Protein AF-A0A2K9P064-F1 (afdb_monomer)

pLDDT: mean 86.81, std 8.66, range [52.62, 95.81]

Sequence (66 aa):
MELKQVKQAIMQQSIVRYKNKNYVFYASRCFKNIHADRIEYDGELYDENANCVIHVQLSDVELIGK

Organism: NCBI:txid1981510

Mean predicted aligned error: 4.68 Å

Foldseek 3Di:
DDPVVLVVQQVVQFWKDAPNDIWGFNHKDWDDDPPDPDIFIWTWTADPVVRDTDTGGPVRMGTDDD

Structure (mmCIF, N/CA/C/O backbone):
data_AF-A0A2K9P064-F1
#
_entry.id   AF-A0A2K9P064-F1
#
loop_
_atom_site.group_PDB
_atom_site.id
_atom_site.type_symbol
_atom_site.label_atom_id
_atom_site.label_alt_id
_atom_site.label_comp_id
_atom_site.label_asym_id
_atom_site.label_entity_id
_atom_site.label_seq_id
_atom_site.pdbx_PDB_ins_code
_atom_site.Cartn_x
_atom_site.Cartn_y
_atom_site.Cartn_z
_atom_site.occupancy
_atom_site.B_iso_or_equiv
_atom_site.auth_seq_id
_atom_site.auth_comp_id
_atom_site.auth_asym_id
_atom_site.auth_atom_id
_atom_site.pdbx_PDB_model_num
ATOM 1 N N . MET A 1 1 ? 1.112 6.327 -5.727 1.00 79.31 1 MET A N 1
ATOM 2 C CA . MET A 1 1 ? 1.891 6.986 -4.653 1.00 79.31 1 MET A CA 1
ATOM 3 C C . MET A 1 1 ? 3.348 7.186 -5.068 1.00 79.31 1 MET A C 1
ATOM 5 O O . MET A 1 1 ? 3.909 6.307 -5.710 1.00 79.31 1 MET A O 1
ATOM 9 N N . GLU A 1 2 ? 3.964 8.325 -4.733 1.00 80.06 2 GLU A N 1
ATOM 10 C CA . GLU A 1 2 ? 5.377 8.607 -5.045 1.00 80.06 2 GLU A CA 1
ATOM 11 C C . GLU A 1 2 ? 6.345 8.046 -3.989 1.00 80.06 2 GLU A C 1
ATOM 13 O O . GLU A 1 2 ? 6.011 7.962 -2.808 1.00 80.06 2 GLU A O 1
ATOM 18 N N . LEU A 1 3 ? 7.595 7.754 -4.376 1.00 74.88 3 LEU A N 1
ATOM 19 C CA . LEU A 1 3 ? 8.607 7.142 -3.497 1.00 74.88 3 LEU A CA 1
ATOM 20 C C . LEU A 1 3 ? 8.863 7.935 -2.199 1.00 74.88 3 LEU A C 1
ATOM 22 O O . LEU A 1 3 ? 9.033 7.353 -1.129 1.00 74.88 3 LEU A O 1
ATOM 26 N N . LYS A 1 4 ? 8.855 9.274 -2.262 1.00 80.06 4 LYS A N 1
ATOM 27 C CA . LYS A 1 4 ? 9.031 10.130 -1.074 1.00 80.06 4 LYS A CA 1
ATOM 28 C C . LYS A 1 4 ? 7.890 9.954 -0.064 1.00 80.06 4 LYS A C 1
ATOM 30 O O . LYS A 1 4 ? 8.130 10.013 1.140 1.00 80.06 4 LYS A O 1
ATOM 35 N N . GLN A 1 5 ? 6.676 9.709 -0.554 1.00 84.50 5 GLN A N 1
ATOM 36 C CA . GLN A 1 5 ? 5.489 9.489 0.271 1.00 84.50 5 GLN A CA 1
ATOM 37 C C . GLN A 1 5 ? 5.505 8.098 0.916 1.00 84.50 5 GLN A C 1
ATOM 39 O O . GLN A 1 5 ? 5.094 7.965 2.062 1.00 84.50 5 GLN A O 1
ATOM 44 N N . VAL A 1 6 ? 6.064 7.088 0.238 1.00 85.94 6 VAL A N 1
ATOM 45 C CA . VAL A 1 6 ? 6.196 5.715 0.764 1.00 85.94 6 VAL A CA 1
ATOM 46 C C . VAL A 1 6 ? 6.962 5.688 2.083 1.00 85.94 6 VAL A C 1
ATOM 48 O O . VAL A 1 6 ? 6.514 5.072 3.045 1.00 85.94 6 VAL A O 1
ATOM 51 N N . LYS A 1 7 ? 8.102 6.387 2.168 1.00 84.88 7 LYS A N 1
ATOM 52 C CA . LYS A 1 7 ? 8.908 6.400 3.399 1.00 84.88 7 LYS A CA 1
ATOM 53 C C . LYS A 1 7 ? 8.124 6.971 4.586 1.00 84.88 7 LYS A C 1
ATOM 55 O O . LYS A 1 7 ? 8.207 6.429 5.684 1.00 84.88 7 LYS A O 1
ATOM 60 N N . GLN A 1 8 ? 7.367 8.046 4.361 1.00 87.25 8 GLN A N 1
ATOM 61 C CA . GLN A 1 8 ? 6.503 8.632 5.389 1.00 87.25 8 GLN A CA 1
ATOM 62 C C . GLN A 1 8 ? 5.361 7.685 5.762 1.00 87.25 8 GLN A C 1
ATOM 64 O O . GLN A 1 8 ? 5.134 7.475 6.950 1.00 87.25 8 GLN A O 1
ATOM 69 N N . ALA A 1 9 ? 4.721 7.067 4.766 1.00 87.31 9 ALA A N 1
ATOM 70 C CA . ALA A 1 9 ? 3.628 6.124 4.968 1.00 87.31 9 ALA A CA 1
ATOM 71 C C . ALA A 1 9 ? 4.043 4.931 5.843 1.00 87.31 9 ALA A C 1
ATOM 73 O O . ALA A 1 9 ? 3.319 4.580 6.767 1.00 87.31 9 ALA A O 1
ATOM 74 N N . ILE A 1 10 ? 5.236 4.368 5.616 1.00 88.44 10 ILE A N 1
ATOM 75 C CA . ILE A 1 10 ? 5.794 3.280 6.438 1.00 88.44 10 ILE A CA 1
ATOM 76 C C . ILE A 1 10 ? 6.066 3.757 7.868 1.00 88.44 10 ILE A C 1
ATOM 78 O O . ILE A 1 10 ? 5.654 3.114 8.828 1.00 88.44 10 ILE A O 1
ATOM 82 N N . MET A 1 11 ? 6.757 4.893 8.029 1.00 87.75 11 MET A N 1
ATOM 83 C CA . MET A 1 11 ? 7.127 5.407 9.357 1.00 87.75 11 MET A CA 1
ATOM 84 C C . MET A 1 11 ? 5.911 5.738 10.226 1.00 87.75 11 MET A C 1
ATOM 86 O O . MET A 1 11 ? 5.975 5.599 11.443 1.00 87.75 11 MET A O 1
ATOM 90 N N . GLN A 1 12 ? 4.833 6.211 9.605 1.00 89.56 12 GLN A N 1
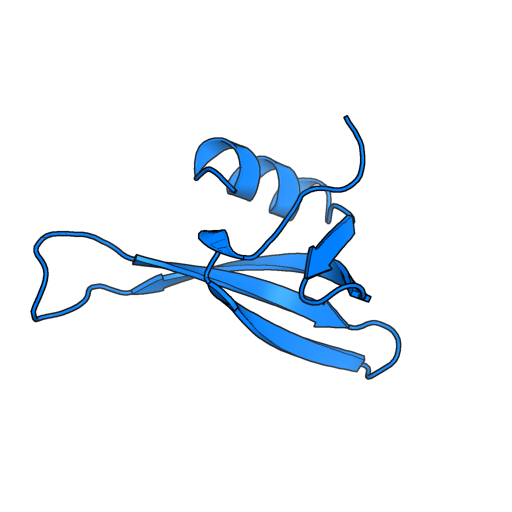ATOM 91 C CA . GLN A 1 12 ? 3.602 6.595 10.289 1.00 89.56 12 GLN A CA 1
ATOM 92 C C . GLN A 1 12 ? 2.568 5.469 10.334 1.00 89.56 12 GLN A C 1
ATOM 94 O O . GLN A 1 12 ? 1.502 5.681 10.904 1.00 89.56 12 GLN A O 1
ATOM 99 N N . GLN A 1 13 ? 2.855 4.313 9.720 1.00 88.50 13 GLN A N 1
ATOM 100 C CA . GLN A 1 13 ? 1.878 3.244 9.496 1.00 88.50 13 GLN A CA 1
ATOM 101 C C . GLN A 1 13 ? 0.560 3.805 8.935 1.00 88.50 13 GLN A C 1
ATOM 103 O O . GLN A 1 13 ? -0.531 3.515 9.423 1.00 88.50 13 GLN A O 1
ATOM 108 N N . SER A 1 14 ? 0.671 4.689 7.939 1.00 92.38 14 SER A N 1
ATOM 109 C CA . SER A 1 14 ? -0.464 5.452 7.424 1.00 92.38 14 SER A CA 1
ATOM 110 C C . SER A 1 14 ? -1.545 4.537 6.860 1.00 92.38 14 SER A C 1
ATOM 112 O O . SER A 1 14 ? -1.257 3.532 6.204 1.00 92.38 14 SER A O 1
ATOM 114 N N . ILE A 1 15 ? -2.801 4.943 7.043 1.00 94.00 15 ILE A N 1
ATOM 115 C CA . ILE A 1 15 ? -3.926 4.299 6.375 1.00 94.00 15 ILE A CA 1
ATOM 116 C C . ILE A 1 15 ? -3.920 4.688 4.895 1.00 94.00 15 ILE A C 1
ATOM 118 O O . 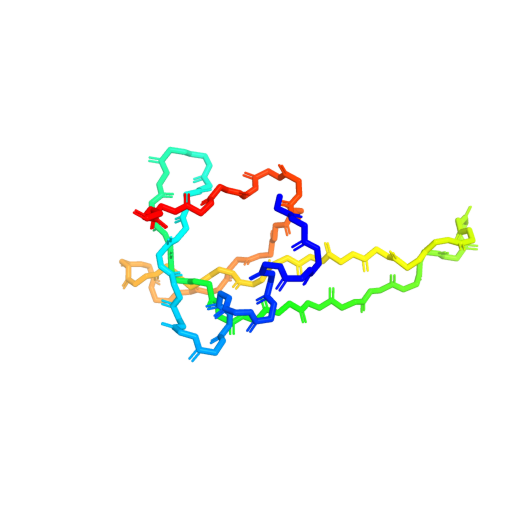ILE A 1 15 ? -3.902 5.866 4.526 1.00 94.00 15 ILE A O 1
ATOM 122 N N . VAL A 1 16 ? -3.951 3.679 4.036 1.00 94.00 16 VAL A N 1
ATOM 123 C CA . VAL A 1 16 ? -4.016 3.819 2.583 1.00 94.00 16 VAL A CA 1
ATOM 124 C C . VAL A 1 16 ? -5.236 3.101 2.031 1.00 94.00 16 VAL A C 1
ATOM 126 O O . VAL A 1 16 ? -5.794 2.209 2.6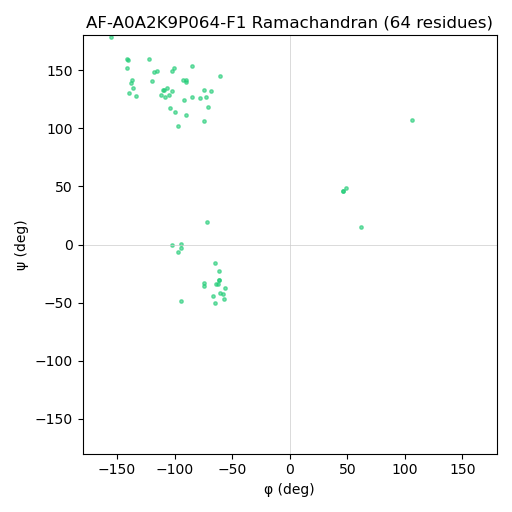68 1.00 94.00 16 VAL A O 1
ATOM 129 N N . ARG A 1 17 ? -5.646 3.474 0.823 1.00 94.94 17 ARG A N 1
ATOM 130 C CA . ARG A 1 17 ? -6.738 2.846 0.089 1.00 94.94 17 ARG A CA 1
ATOM 131 C C . ARG A 1 17 ? -6.204 2.087 -1.108 1.00 94.94 17 ARG A C 1
ATOM 133 O O . ARG A 1 17 ? -5.416 2.612 -1.890 1.00 94.94 17 ARG A O 1
ATOM 140 N N . TYR A 1 18 ? -6.690 0.864 -1.254 1.00 94.94 18 TYR A N 1
ATOM 141 C CA . TYR A 1 18 ? -6.460 0.005 -2.405 1.00 94.94 18 TYR A CA 1
ATOM 142 C C . TYR A 1 18 ? -7.767 -0.718 -2.730 1.00 94.94 18 TYR A C 1
ATOM 144 O O . TYR A 1 18 ? -8.417 -1.251 -1.834 1.00 94.94 18 TYR A O 1
ATOM 152 N N . LYS A 1 19 ? -8.204 -0.698 -3.997 1.00 94.00 19 LYS A N 1
ATOM 153 C CA . LYS A 1 19 ? -9.469 -1.327 -4.443 1.00 94.00 19 LYS A CA 1
ATOM 154 C C . LYS A 1 19 ? -10.673 -1.021 -3.529 1.00 94.00 19 LYS A C 1
ATOM 156 O O . LYS A 1 19 ? -11.432 -1.915 -3.167 1.00 94.00 19 LYS A O 1
ATOM 161 N N . ASN A 1 20 ?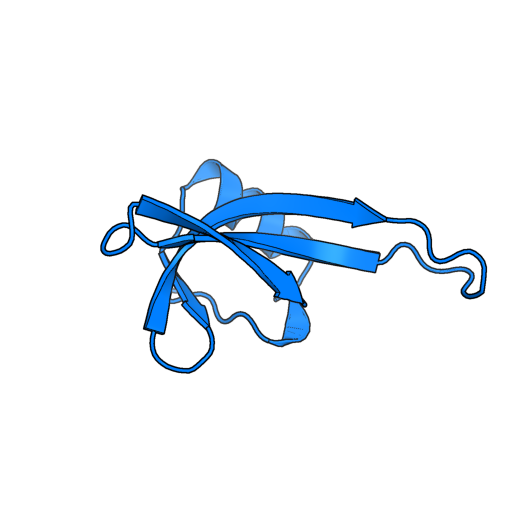 -10.843 0.250 -3.155 1.00 91.88 20 ASN A N 1
ATOM 162 C CA . ASN A 1 20 ? -11.918 0.738 -2.273 1.00 91.88 20 ASN A CA 1
ATOM 163 C C . ASN A 1 20 ? -11.933 0.161 -0.847 1.00 91.88 20 ASN A C 1
ATOM 165 O O . ASN A 1 20 ? -12.924 0.325 -0.138 1.00 91.88 20 ASN A O 1
ATOM 169 N N . LYS A 1 21 ? -10.844 -0.468 -0.400 1.00 94.06 21 LYS A N 1
ATOM 170 C CA . LYS A 1 21 ? -10.663 -0.920 0.979 1.00 94.06 21 LYS A CA 1
ATOM 171 C C . LYS A 1 21 ? -9.473 -0.206 1.620 1.00 94.06 21 LYS A C 1
ATOM 173 O O . LYS A 1 21 ? -8.520 0.160 0.931 1.00 94.06 21 LYS A O 1
ATOM 178 N N . ASN A 1 22 ? -9.559 0.007 2.931 1.00 95.06 22 ASN A N 1
ATOM 179 C CA . ASN A 1 22 ? -8.502 0.627 3.720 1.00 95.06 22 ASN A CA 1
ATOM 180 C C . ASN A 1 22 ? -7.544 -0.432 4.264 1.00 95.06 22 ASN A C 1
ATOM 182 O O . ASN A 1 22 ? -7.977 -1.502 4.693 1.00 95.06 22 ASN A O 1
ATOM 186 N N . TYR A 1 23 ? -6.261 -0.094 4.270 1.00 95.44 23 TYR A N 1
ATOM 187 C CA . TYR A 1 23 ? -5.177 -0.929 4.766 1.00 95.44 23 TYR A CA 1
ATOM 188 C C . TYR A 1 23 ? -4.156 -0.077 5.511 1.00 95.44 23 TYR A C 1
ATOM 190 O O . TYR A 1 23 ? -4.041 1.122 5.255 1.00 95.44 23 TYR A O 1
ATOM 198 N N . VAL A 1 24 ? -3.367 -0.708 6.373 1.00 94.50 24 VAL A N 1
ATOM 199 C CA . VAL A 1 24 ? -2.184 -0.083 6.968 1.00 94.50 24 VAL A CA 1
ATOM 200 C C . VAL A 1 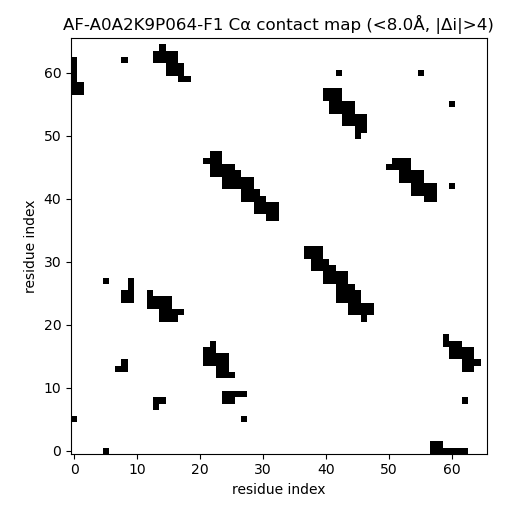24 ? -1.014 -0.257 6.005 1.00 94.50 24 VAL A C 1
ATOM 202 O O . VAL A 1 24 ? -0.716 -1.377 5.582 1.00 94.50 24 VAL A O 1
ATOM 205 N N . PHE A 1 25 ? -0.338 0.832 5.645 1.00 93.81 25 PHE A N 1
ATOM 206 C CA . PHE A 1 25 ? 0.876 0.745 4.841 1.00 93.81 25 PHE A CA 1
ATOM 207 C C . PHE A 1 25 ? 2.032 0.246 5.713 1.00 93.81 25 PHE A C 1
ATOM 209 O O . PHE A 1 25 ? 2.533 0.968 6.573 1.00 93.81 25 PHE A O 1
ATOM 216 N N . TYR A 1 26 ? 2.432 -1.007 5.509 1.00 91.06 26 TYR A N 1
ATOM 217 C CA . TYR A 1 26 ? 3.332 -1.717 6.413 1.00 91.06 26 TYR A CA 1
ATOM 218 C C . TYR A 1 26 ? 4.793 -1.616 5.973 1.00 91.06 26 TYR A C 1
ATOM 220 O O . TYR A 1 26 ? 5.667 -1.266 6.764 1.00 91.06 26 TYR A O 1
ATOM 228 N N . ALA A 1 27 ? 5.060 -1.886 4.697 1.00 91.50 27 ALA A N 1
ATOM 229 C CA . ALA A 1 27 ? 6.403 -1.841 4.133 1.00 91.50 27 ALA A CA 1
ATOM 230 C C . ALA A 1 27 ? 6.362 -1.586 2.620 1.00 91.50 27 ALA A C 1
ATOM 232 O O . ALA A 1 27 ? 5.305 -1.458 2.005 1.00 91.50 27 ALA A O 1
ATOM 233 N N . SER A 1 28 ? 7.536 -1.488 2.005 1.00 90.31 28 SER A N 1
ATOM 234 C CA . SER A 1 28 ? 7.673 -1.502 0.553 1.00 90.31 28 SER A CA 1
ATOM 235 C C . SER A 1 28 ? 8.862 -2.361 0.175 1.00 90.31 28 SER A C 1
ATOM 237 O O . SER A 1 28 ? 9.916 -2.300 0.815 1.00 90.31 28 SER A O 1
ATOM 239 N N . ARG A 1 29 ? 8.689 -3.147 -0.884 1.00 86.06 29 ARG A N 1
ATOM 240 C CA . ARG A 1 29 ? 9.716 -4.033 -1.410 1.00 86.06 29 ARG A CA 1
ATOM 241 C C . ARG A 1 29 ? 10.168 -3.538 -2.772 1.00 86.06 29 ARG A C 1
ATOM 243 O O . ARG A 1 29 ? 9.345 -3.301 -3.651 1.00 86.06 29 ARG A O 1
ATOM 250 N N . CYS A 1 30 ? 11.478 -3.401 -2.949 1.00 83.81 30 CYS A N 1
ATOM 251 C CA . CYS A 1 30 ? 12.066 -3.114 -4.250 1.00 83.81 30 CYS A CA 1
ATOM 252 C C . CYS A 1 30 ? 12.449 -4.411 -4.965 1.00 83.81 30 CYS A C 1
ATOM 254 O O . CYS A 1 30 ? 12.953 -5.357 -4.352 1.00 83.81 30 CYS A O 1
ATOM 256 N N . PHE A 1 31 ? 12.238 -4.448 -6.274 1.00 78.25 31 PHE A N 1
ATOM 257 C CA . PHE A 1 31 ? 12.720 -5.519 -7.131 1.00 78.25 31 PHE A CA 1
ATOM 258 C C . PHE A 1 31 ? 13.296 -4.936 -8.415 1.00 78.25 31 PHE A C 1
ATOM 260 O O . PHE A 1 31 ? 12.819 -3.947 -8.975 1.00 78.25 31 PHE A O 1
ATOM 267 N N . LYS A 1 32 ? 14.387 -5.551 -8.869 1.00 74.50 32 LYS A N 1
ATOM 268 C CA . LYS A 1 32 ? 15.018 -5.205 -10.135 1.00 74.50 32 LYS A CA 1
ATOM 269 C C . LYS A 1 32 ? 14.391 -6.073 -11.215 1.00 74.50 32 LYS A C 1
ATOM 271 O O . LYS A 1 32 ? 14.599 -7.285 -11.226 1.00 74.50 32 LYS A O 1
ATOM 276 N N . ASN A 1 33 ? 13.628 -5.458 -12.110 1.00 72.88 33 ASN A N 1
ATOM 277 C CA . ASN A 1 33 ? 13.139 -6.153 -13.288 1.00 72.88 33 ASN A CA 1
ATOM 278 C C . ASN A 1 33 ? 14.329 -6.387 -14.231 1.00 72.88 33 ASN A C 1
ATOM 280 O O . ASN A 1 33 ? 14.964 -5.441 -14.680 1.00 72.88 33 ASN A O 1
ATOM 284 N N . ILE A 1 34 ? 14.666 -7.644 -14.519 1.00 74.62 34 ILE A N 1
ATOM 285 C CA . ILE A 1 34 ? 15.810 -7.983 -15.384 1.00 74.62 34 ILE A CA 1
ATOM 286 C C . ILE A 1 34 ? 15.628 -7.509 -16.836 1.00 74.62 34 ILE A C 1
ATOM 288 O O . ILE A 1 34 ? 16.601 -7.444 -17.580 1.00 74.62 34 ILE A O 1
ATOM 292 N N . HIS A 1 35 ? 14.398 -7.170 -17.230 1.00 77.00 35 HIS A N 1
ATOM 293 C CA . HIS A 1 35 ? 14.047 -6.693 -18.566 1.00 77.00 35 HIS A CA 1
ATOM 294 C C . HIS A 1 35 ? 13.841 -5.173 -18.639 1.00 77.00 35 HIS A C 1
ATOM 296 O O . HIS A 1 35 ? 13.540 -4.660 -19.715 1.00 77.00 35 HIS A O 1
ATOM 302 N N . ALA A 1 36 ? 13.988 -4.446 -17.527 1.00 68.38 36 ALA A N 1
ATOM 303 C CA . ALA A 1 36 ? 13.842 -2.997 -17.503 1.00 68.38 36 ALA A CA 1
ATOM 304 C C . ALA A 1 36 ? 14.963 -2.349 -16.680 1.00 68.38 36 ALA A C 1
ATOM 306 O O . ALA A 1 36 ? 15.228 -2.749 -15.552 1.00 68.38 36 ALA A O 1
ATOM 307 N N . ASP A 1 37 ? 15.567 -1.277 -17.194 1.00 76.38 37 ASP A N 1
ATOM 308 C CA . ASP A 1 37 ? 16.618 -0.511 -16.496 1.00 76.38 37 ASP A CA 1
ATOM 309 C C . ASP A 1 37 ? 16.094 0.327 -15.307 1.00 76.38 37 ASP A C 1
ATOM 311 O O . ASP A 1 37 ? 16.737 1.267 -14.840 1.00 76.38 37 ASP A O 1
ATOM 315 N N . ARG A 1 38 ? 14.909 -0.012 -14.786 1.00 71.94 38 ARG A N 1
ATOM 316 C CA . ARG A 1 38 ? 14.260 0.670 -13.666 1.00 71.94 38 ARG A CA 1
ATOM 317 C C . ARG A 1 38 ? 14.047 -0.283 -12.494 1.00 71.94 38 ARG A C 1
ATOM 319 O O . ARG A 1 38 ? 13.683 -1.445 -12.668 1.00 71.94 38 ARG A O 1
ATOM 326 N N . ILE A 1 39 ? 14.256 0.239 -11.290 1.00 74.50 39 ILE A N 1
ATOM 327 C CA . ILE A 1 39 ? 13.860 -0.428 -10.049 1.00 74.50 39 ILE A CA 1
ATOM 328 C C . ILE A 1 39 ? 12.357 -0.222 -9.884 1.00 74.50 39 ILE A C 1
ATOM 330 O O . ILE A 1 39 ? 11.878 0.913 -9.925 1.00 74.50 39 ILE A O 1
ATOM 334 N N . GLU A 1 40 ? 11.626 -1.315 -9.708 1.00 79.56 40 GLU A N 1
ATOM 335 C CA . GLU A 1 40 ? 10.196 -1.297 -9.420 1.00 79.56 40 GLU A CA 1
ATOM 336 C C . GLU A 1 40 ? 9.976 -1.529 -7.920 1.00 79.56 40 GLU A C 1
ATOM 338 O O . GLU A 1 40 ? 10.815 -2.114 -7.225 1.00 79.56 40 GLU A O 1
ATOM 343 N N . TYR A 1 41 ? 8.875 -0.988 -7.407 1.00 80.94 41 TYR A N 1
ATOM 344 C CA . TYR A 1 41 ? 8.550 -0.999 -5.988 1.00 80.94 41 TYR A CA 1
ATOM 345 C C . TYR A 1 41 ? 7.097 -1.428 -5.805 1.00 80.94 41 TYR A C 1
ATOM 347 O O . TYR A 1 41 ? 6.195 -0.801 -6.366 1.00 80.94 41 TYR A O 1
ATOM 355 N N . ASP A 1 42 ? 6.890 -2.430 -4.956 1.00 89.75 42 ASP A N 1
ATOM 356 C CA . ASP A 1 42 ? 5.573 -2.824 -4.465 1.00 89.75 42 ASP A CA 1
ATOM 357 C C . ASP A 1 42 ? 5.373 -2.299 -3.039 1.00 89.75 42 ASP A C 1
ATOM 359 O O . ASP A 1 42 ? 6.324 -2.130 -2.265 1.00 89.75 42 ASP A O 1
ATOM 363 N N . GLY A 1 43 ? 4.122 -2.010 -2.695 1.00 91.56 43 GLY A N 1
ATOM 364 C CA . GLY A 1 43 ? 3.674 -1.761 -1.333 1.00 91.56 43 GLY A CA 1
ATOM 365 C C . GLY A 1 43 ? 3.238 -3.057 -0.660 1.00 91.56 43 GLY A C 1
ATOM 366 O O . GLY A 1 43 ? 2.573 -3.889 -1.275 1.00 91.56 43 GLY A O 1
ATOM 367 N N . GLU A 1 44 ? 3.583 -3.199 0.613 1.00 94.62 44 GLU A N 1
ATOM 368 C CA . GLU A 1 44 ? 3.052 -4.223 1.505 1.00 94.62 44 GLU A CA 1
ATOM 369 C C . GLU A 1 44 ? 1.965 -3.586 2.363 1.00 94.62 44 GLU A C 1
ATOM 371 O O . GLU A 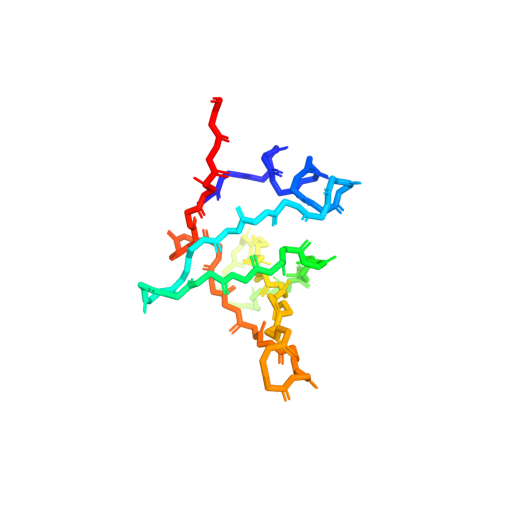1 44 ? 2.230 -2.683 3.164 1.00 94.62 44 GLU A O 1
ATOM 376 N N . LEU A 1 45 ? 0.730 -4.031 2.158 1.00 95.12 45 LEU A N 1
ATOM 377 C CA . LEU A 1 45 ? -0.437 -3.521 2.861 1.00 95.12 45 LEU A CA 1
ATOM 378 C C . LEU A 1 45 ? -0.929 -4.564 3.853 1.00 95.12 45 LEU A C 1
ATOM 380 O O . LEU A 1 45 ? -1.193 -5.703 3.469 1.00 95.12 45 LEU A O 1
ATOM 384 N N . TYR A 1 46 ? -1.078 -4.170 5.112 1.00 95.81 46 TYR A N 1
ATOM 385 C CA . TYR A 1 46 ? -1.638 -5.023 6.149 1.00 95.81 46 TYR A CA 1
ATOM 386 C C . TYR A 1 46 ? -3.153 -4.819 6.253 1.00 95.81 46 TYR A C 1
ATOM 388 O O . TYR A 1 46 ? -3.645 -3.697 6.411 1.00 95.81 46 TYR A O 1
ATOM 396 N N . AS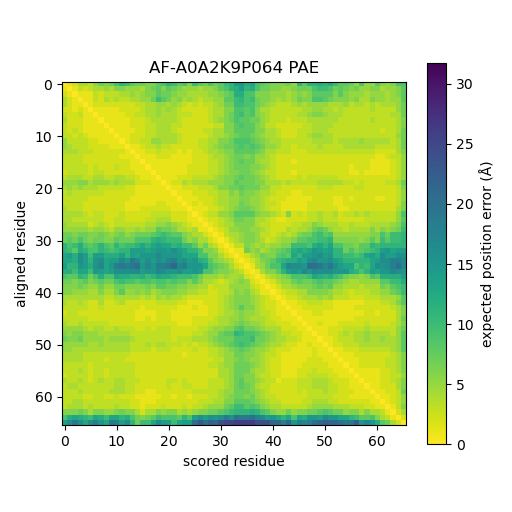P A 1 47 ? -3.891 -5.919 6.127 1.00 95.00 47 ASP A N 1
ATOM 397 C CA . ASP A 1 47 ? -5.339 -5.990 6.290 1.00 95.00 47 ASP A CA 1
ATOM 398 C C . ASP A 1 47 ? -5.669 -6.455 7.705 1.00 95.00 47 ASP A C 1
ATOM 400 O O . ASP A 1 47 ? -5.611 -7.648 8.007 1.00 95.00 47 ASP A O 1
ATOM 404 N N . GLU A 1 48 ? -6.050 -5.520 8.571 1.00 91.75 48 GLU A N 1
ATOM 405 C CA . GLU A 1 48 ? -6.368 -5.824 9.970 1.00 91.75 48 GLU A CA 1
ATOM 406 C C . GLU A 1 48 ? -7.544 -6.799 10.112 1.00 91.75 48 GLU A C 1
ATOM 408 O O . GLU A 1 48 ? -7.574 -7.599 11.043 1.00 91.75 48 GLU A O 1
ATOM 413 N N . ASN A 1 49 ? -8.494 -6.783 9.169 1.00 91.00 49 ASN A N 1
ATOM 414 C CA . ASN A 1 49 ? -9.674 -7.649 9.238 1.00 91.00 49 ASN A CA 1
ATOM 415 C C . ASN A 1 49 ? -9.340 -9.102 8.893 1.00 91.00 49 ASN A C 1
ATOM 417 O O . ASN A 1 49 ? -9.944 -10.024 9.433 1.00 91.00 49 ASN A O 1
ATOM 421 N N . ALA A 1 50 ? -8.414 -9.302 7.955 1.00 92.62 50 ALA A N 1
ATOM 422 C CA . ALA A 1 50 ? -8.000 -10.625 7.499 1.00 92.62 50 ALA A CA 1
ATOM 423 C C . ALA A 1 50 ? -6.716 -11.119 8.188 1.00 92.62 50 ALA A C 1
ATOM 425 O O . ALA A 1 50 ? -6.330 -12.268 7.982 1.00 92.62 50 ALA A O 1
ATOM 426 N N . ASN A 1 51 ? -6.069 -10.265 8.993 1.00 93.50 51 ASN A N 1
ATOM 427 C CA . ASN A 1 51 ? -4.775 -10.506 9.626 1.00 93.50 51 ASN A CA 1
ATOM 428 C C . ASN A 1 51 ? -3.729 -11.017 8.617 1.00 93.50 51 ASN A C 1
ATOM 430 O O . ASN A 1 51 ? -3.080 -12.045 8.819 1.00 93.50 51 ASN A O 1
ATOM 434 N N . CYS A 1 52 ? -3.616 -10.332 7.477 1.00 93.81 52 CYS A N 1
ATOM 435 C CA . CYS A 1 52 ? -2.727 -10.736 6.392 1.00 93.81 52 CYS A CA 1
ATOM 436 C C . CYS A 1 52 ? -2.053 -9.540 5.718 1.00 93.81 52 CYS A C 1
ATOM 438 O O . CYS A 1 52 ? -2.515 -8.403 5.815 1.00 93.81 52 CYS A O 1
ATOM 440 N N . VAL A 1 53 ? -0.946 -9.811 5.025 1.00 94.62 53 VAL A N 1
ATOM 441 C CA . VAL A 1 53 ? -0.236 -8.829 4.198 1.00 94.62 53 VAL A CA 1
ATOM 442 C C . VAL A 1 53 ? -0.490 -9.144 2.731 1.00 94.62 53 VAL A C 1
ATOM 444 O O . VAL A 1 53 ? -0.383 -10.297 2.307 1.00 94.62 53 VAL A O 1
ATOM 447 N N . ILE A 1 54 ? -0.802 -8.114 1.950 1.00 94.44 54 ILE A N 1
ATOM 448 C CA . ILE A 1 54 ? -0.919 -8.195 0.494 1.00 94.44 54 ILE A CA 1
ATOM 449 C C . ILE A 1 54 ? 0.152 -7.332 -0.175 1.00 94.44 54 ILE A C 1
ATOM 451 O O . ILE A 1 54 ? 0.544 -6.292 0.353 1.00 94.44 54 ILE A O 1
ATOM 455 N N . HIS A 1 55 ? 0.592 -7.756 -1.358 1.00 93.00 55 HIS A N 1
ATOM 456 C CA . HIS A 1 55 ? 1.535 -7.013 -2.192 1.00 93.00 55 HIS A CA 1
ATOM 457 C C . HIS A 1 55 ? 0.779 -6.316 -3.320 1.00 93.00 55 HIS A C 1
ATOM 459 O O . HIS A 1 55 ? -0.060 -6.935 -3.981 1.00 93.00 55 HIS A O 1
ATOM 465 N N . VAL A 1 56 ? 1.061 -5.035 -3.533 1.00 91.81 56 VAL A N 1
ATOM 466 C CA . VAL A 1 56 ? 0.361 -4.207 -4.520 1.00 91.81 56 VAL A CA 1
ATOM 467 C C . VAL A 1 56 ? 1.321 -3.258 -5.221 1.00 91.81 56 VAL A C 1
ATOM 469 O O . VAL A 1 56 ? 2.289 -2.792 -4.625 1.00 91.81 56 VAL A O 1
ATOM 472 N N . GLN A 1 57 ? 1.010 -2.889 -6.462 1.00 89.38 57 GLN A N 1
ATOM 473 C CA . GLN A 1 57 ? 1.747 -1.828 -7.138 1.00 89.38 57 GLN A CA 1
ATOM 474 C C . GLN A 1 57 ? 1.458 -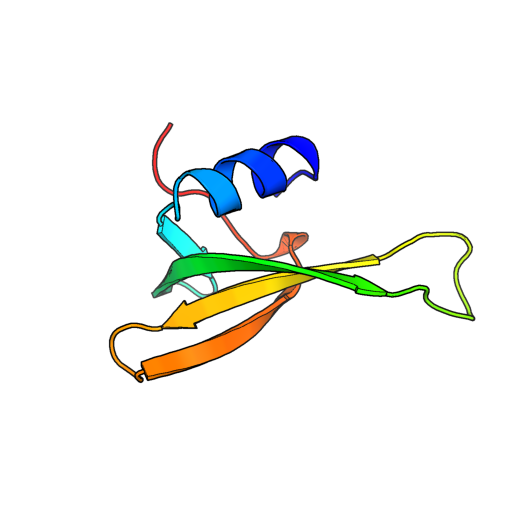0.484 -6.471 1.00 89.38 57 GLN A C 1
ATOM 476 O O . GLN A 1 57 ? 0.304 -0.112 -6.256 1.00 89.38 57 GLN A O 1
ATOM 481 N N . LEU A 1 58 ? 2.507 0.285 -6.175 1.00 88.69 58 LEU A N 1
ATOM 482 C CA . LEU A 1 58 ? 2.369 1.588 -5.514 1.00 88.69 58 LEU A CA 1
ATOM 483 C C . LEU A 1 58 ? 1.554 2.606 -6.325 1.00 88.69 58 LEU A C 1
ATOM 485 O O . LEU A 1 58 ? 1.040 3.568 -5.747 1.00 88.69 58 LEU A O 1
ATOM 489 N N . SER A 1 59 ? 1.457 2.438 -7.648 1.00 87.62 59 SER A N 1
ATOM 490 C CA . SER A 1 59 ? 0.615 3.265 -8.523 1.00 87.62 59 SER A CA 1
ATOM 491 C C . SER A 1 59 ? -0.867 3.166 -8.173 1.00 87.62 59 SER A C 1
ATOM 493 O O . SER A 1 59 ? -1.576 4.157 -8.312 1.00 87.62 59 SER A O 1
ATOM 495 N N . ASP A 1 60 ? -1.296 2.018 -7.651 1.00 91.38 60 ASP A N 1
ATOM 496 C CA . ASP A 1 60 ? -2.702 1.698 -7.387 1.00 91.38 60 ASP A CA 1
ATOM 497 C C . A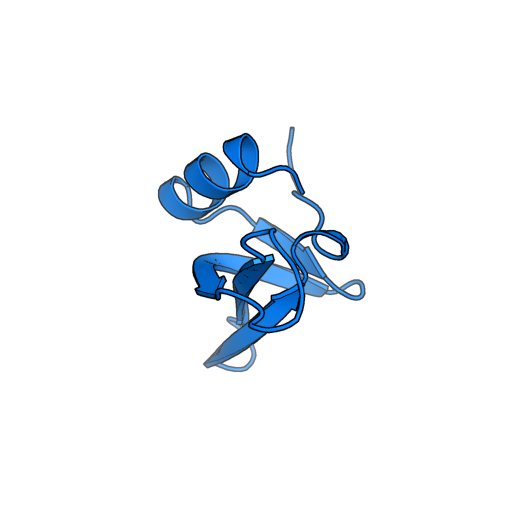SP A 1 60 ? -3.113 2.016 -5.941 1.00 91.38 60 ASP A C 1
ATOM 499 O O . ASP A 1 60 ? -4.246 1.752 -5.532 1.00 91.38 60 ASP A O 1
ATOM 503 N N . VAL A 1 61 ? -2.177 2.541 -5.144 1.00 91.31 61 VAL A N 1
ATOM 504 C CA . VAL A 1 61 ? -2.367 2.855 -3.728 1.00 91.31 61 VAL A CA 1
ATOM 505 C C . VAL A 1 61 ? -2.508 4.359 -3.533 1.00 91.31 61 VAL A C 1
ATOM 507 O O . VAL A 1 61 ? -1.651 5.151 -3.948 1.00 91.31 61 VAL A O 1
ATOM 510 N N . GLU A 1 62 ? -3.567 4.739 -2.826 1.00 91.88 62 GLU A N 1
ATOM 511 C CA . GLU A 1 62 ? -3.879 6.118 -2.466 1.00 91.88 62 GLU A CA 1
ATOM 512 C C . GLU A 1 62 ? -3.663 6.351 -0.966 1.00 91.88 62 GLU A C 1
ATOM 514 O O . GLU A 1 62 ? -4.146 5.586 -0.137 1.00 91.88 62 GLU A O 1
ATOM 519 N N . LEU A 1 63 ? -2.985 7.437 -0.590 1.00 88.31 63 LEU A N 1
ATOM 520 C CA . LEU A 1 63 ? -2.910 7.873 0.809 1.00 88.31 63 LEU A CA 1
ATOM 521 C C . LEU A 1 63 ? -4.233 8.508 1.245 1.00 88.31 63 LEU A C 1
ATOM 523 O O . LEU A 1 63 ? -4.764 9.367 0.538 1.00 88.31 63 LEU A O 1
ATOM 527 N N . ILE A 1 64 ? -4.742 8.113 2.414 1.00 84.75 64 ILE A N 1
ATOM 528 C CA . ILE A 1 64 ? -5.943 8.704 3.010 1.00 84.75 64 ILE A CA 1
ATOM 529 C C . ILE A 1 64 ? -5.505 9.622 4.153 1.00 84.75 64 ILE A C 1
ATOM 531 O O . ILE A 1 64 ? -4.929 9.162 5.133 1.00 84.75 64 ILE A O 1
ATOM 535 N N . GLY A 1 65 ? -5.787 10.919 4.025 1.00 65.94 65 GLY A N 1
ATOM 536 C CA . GLY A 1 65 ? -5.366 11.944 4.982 1.00 65.94 65 GLY A CA 1
ATOM 537 C C . GLY A 1 65 ? -4.220 12.794 4.434 1.00 65.94 65 GLY A C 1
ATOM 538 O O . GLY A 1 65 ? -3.086 12.336 4.314 1.00 65.94 65 GLY A O 1
ATOM 539 N N . LYS A 1 66 ? -4.546 14.035 4.075 1.00 52.62 66 LYS A N 1
ATOM 540 C CA . LYS A 1 66 ? -3.597 15.144 3.946 1.00 52.62 66 LYS A CA 1
ATOM 541 C C . LYS A 1 66 ? -3.850 16.108 5.090 1.00 52.62 66 LYS A C 1
ATOM 543 O O . LYS A 1 66 ? -5.044 16.264 5.431 1.00 52.62 66 LYS A O 1
#

Radius of gyration: 11.89 Å; Cα contacts (8 Å, |Δi|>4): 121; chains: 1; bounding box: 28×26×29 Å

Nearest PDB structures (foldseek):
  7oyc-assembly1_11  TM=5.882E-01  e=1.121E-01  Xenopus laevis
  8t2x-assembly1_eI  TM=6.078E-01  e=5.025E-01  Saccharomyces cerevisiae
  7oyd-assembly1_t  TM=5.494E-01  e=2.822E-01  Oryctolagus cuniculus
  8g61-assembly1_5A  TM=5.685E-01  e=7.972E-01  Homo sapiens
  5hy6-assembly1_A  TM=5.048E-01  e=5.323E-01  Spodoptera frugiperda

Solvent-accessible surface area (backbone atoms only — not comparable to full-atom values): 3851 Å² total; per-residue (Å²): 80,55,75,78,55,50,59,53,29,37,78,64,49,31,49,27,35,45,93,94,39,77,28,33,30,62,47,70,51,78,45,76,46,93,90,45,103,49,80,45,58,33,32,31,32,32,32,82,91,75,74,44,76,45,81,41,58,30,79,65,36,42,80,60,83,133

Secondary structure (DSSP, 8-state):
--HHHHHHHHHTT-EEEETTEEEEEEEEEEEE-TTSSSEEEEEEEEETTTTEEEEEEGGG-EE---